Protein AF-A0A358XQ34-F1 (afdb_monomer_lite)

Sequence (144 aa):
MELLRKLPTKPSIAAADQCIPLLDQFDNSCDQLVEQFHLKIGFPQGQQLLKDALAGKPIDAAYEPILQNFLQTLDLSPSWLDWDKIEQGIGLSQRSGLSGLVVLRDYVLMGGYESSAINKPLIFTGALKKGAVKRLTETVTFWV

Radius of gyration: 20.05 Å; chains: 1; bounding box: 44×40×49 Å

Structure (mmCIF, N/CA/C/O backbone):
data_AF-A0A358XQ34-F1
#
_entry.id   AF-A0A358XQ34-F1
#
loop_
_atom_site.group_PDB
_atom_site.id
_atom_site.type_symbol
_atom_site.label_atom_id
_atom_site.label_alt_id
_atom_site.label_comp_id
_atom_site.label_asym_id
_atom_site.label_entity_id
_atom_site.label_seq_id
_atom_site.pdbx_PDB_ins_code
_atom_site.Cartn_x
_atom_site.Cartn_y
_atom_site.Cartn_z
_atom_site.occupancy
_atom_site.B_iso_or_equiv
_atom_site.auth_seq_id
_atom_site.auth_comp_id
_atom_site.auth_asym_id
_atom_site.auth_atom_id
_atom_site.pdbx_PDB_model_num
ATOM 1 N N . MET A 1 1 ? 18.360 7.097 -26.683 1.00 57.19 1 MET A N 1
ATOM 2 C CA . MET A 1 1 ? 17.913 6.335 -27.876 1.00 57.19 1 MET A CA 1
ATOM 3 C C . MET A 1 1 ? 18.775 5.113 -28.184 1.00 57.19 1 MET A C 1
ATOM 5 O O . MET A 1 1 ? 18.220 4.084 -28.539 1.00 57.19 1 MET A O 1
ATOM 9 N N . GLU A 1 2 ? 20.101 5.178 -28.044 1.00 72.25 2 GLU A N 1
ATOM 10 C CA . GLU A 1 2 ? 21.001 4.069 -28.409 1.00 72.25 2 GLU A CA 1
ATOM 11 C C . GLU A 1 2 ? 20.860 2.821 -27.516 1.00 72.25 2 GLU A C 1
ATOM 13 O O . GLU A 1 2 ? 20.876 1.700 -28.013 1.00 72.25 2 GLU A O 1
ATOM 18 N N . LEU A 1 3 ? 20.608 3.006 -26.215 1.00 71.12 3 LEU A N 1
ATOM 19 C CA . LEU A 1 3 ? 20.375 1.904 -25.271 1.00 71.12 3 LEU A CA 1
ATOM 20 C C . LEU A 1 3 ? 19.037 1.183 -25.505 1.00 71.12 3 LEU A C 1
ATOM 22 O O . LEU A 1 3 ? 18.973 -0.037 -25.408 1.00 71.12 3 LEU A O 1
ATOM 26 N N . LEU A 1 4 ? 17.988 1.914 -25.903 1.00 68.69 4 LEU A N 1
ATOM 27 C CA . LEU A 1 4 ? 16.666 1.342 -26.202 1.00 68.69 4 LEU A CA 1
ATOM 28 C C . LEU A 1 4 ? 16.698 0.393 -27.408 1.00 68.69 4 LEU A C 1
ATOM 30 O O . LEU A 1 4 ? 15.892 -0.528 -27.493 1.00 68.69 4 LEU A O 1
ATOM 34 N N . ARG A 1 5 ? 17.644 0.589 -28.337 1.00 77.94 5 ARG A N 1
ATOM 35 C CA . ARG A 1 5 ? 17.825 -0.286 -29.507 1.00 77.94 5 ARG A CA 1
ATOM 36 C C . ARG A 1 5 ? 18.421 -1.649 -29.153 1.00 77.94 5 ARG A C 1
ATOM 38 O O . ARG A 1 5 ? 18.313 -2.558 -29.966 1.00 77.94 5 ARG A O 1
ATOM 45 N N . LYS A 1 6 ? 19.040 -1.783 -27.976 1.00 84.06 6 LYS A N 1
ATOM 46 C CA . LYS A 1 6 ? 19.648 -3.033 -27.496 1.00 84.06 6 LYS A CA 1
ATOM 47 C C . LYS A 1 6 ? 18.649 -3.949 -26.783 1.00 84.06 6 LYS A C 1
ATOM 49 O O . LYS A 1 6 ? 19.012 -5.066 -26.433 1.00 84.06 6 LYS A O 1
ATOM 54 N N . LEU A 1 7 ? 17.416 -3.490 -26.550 1.00 80.75 7 LEU A N 1
ATOM 55 C CA . LEU A 1 7 ? 16.395 -4.297 -25.890 1.00 80.75 7 LEU A CA 1
ATOM 56 C C . LEU A 1 7 ? 15.829 -5.347 -26.863 1.00 80.75 7 LEU A C 1
ATOM 58 O O . LEU A 1 7 ? 15.435 -4.978 -27.973 1.00 80.75 7 LEU A O 1
ATOM 62 N N . PRO A 1 8 ? 15.740 -6.629 -26.459 1.00 86.50 8 PRO A N 1
ATOM 63 C CA . PRO A 1 8 ? 15.153 -7.685 -27.288 1.00 86.50 8 PRO A CA 1
ATOM 64 C C . PRO A 1 8 ? 13.661 -7.444 -27.560 1.00 86.50 8 PRO A C 1
ATOM 66 O O . PRO A 1 8 ? 13.169 -7.773 -28.637 1.00 86.50 8 PRO A O 1
ATOM 69 N N . THR A 1 9 ? 12.968 -6.782 -26.631 1.00 86.31 9 THR A N 1
ATOM 70 C CA . THR A 1 9 ? 11.580 -6.336 -26.785 1.00 86.31 9 THR A CA 1
ATOM 71 C C . THR A 1 9 ? 11.532 -4.820 -26.660 1.00 86.31 9 THR A C 1
ATOM 73 O O . THR A 1 9 ? 12.004 -4.256 -25.671 1.00 86.31 9 THR A O 1
ATOM 76 N N . LYS A 1 10 ? 10.976 -4.140 -27.666 1.00 85.25 10 LYS A N 1
ATOM 77 C CA . LYS A 1 10 ? 10.853 -2.678 -27.651 1.00 85.25 10 LYS A CA 1
ATOM 78 C C . LYS A 1 10 ? 9.600 -2.265 -26.872 1.00 85.25 10 LYS A C 1
ATOM 80 O O . LYS A 1 10 ? 8.550 -2.867 -27.096 1.00 85.25 10 LYS A O 1
ATOM 85 N N . PRO A 1 11 ? 9.675 -1.231 -26.015 1.00 83.06 11 PRO A N 1
ATOM 86 C CA . PRO A 1 11 ? 8.487 -0.644 -25.409 1.00 83.06 11 PRO A CA 1
ATOM 87 C C . PRO A 1 11 ? 7.496 -0.211 -26.494 1.00 83.06 11 PRO A C 1
ATOM 89 O O . PRO A 1 11 ? 7.888 0.418 -27.479 1.00 83.06 11 PRO A O 1
ATOM 92 N N . SER A 1 12 ? 6.224 -0.561 -26.319 1.00 88.19 12 SER A N 1
ATOM 93 C CA . SER A 1 12 ? 5.150 -0.196 -27.241 1.00 88.19 12 SER A CA 1
ATOM 94 C C . SER A 1 12 ? 4.322 0.926 -26.634 1.00 88.19 12 SER A C 1
ATOM 96 O O . SER A 1 12 ? 3.753 0.754 -25.558 1.00 88.19 12 SER A O 1
ATOM 98 N N . ILE A 1 13 ? 4.230 2.055 -27.342 1.00 88.38 13 ILE A N 1
ATOM 99 C CA . ILE A 1 13 ? 3.364 3.172 -26.938 1.00 88.38 13 ILE A CA 1
ATOM 100 C C . ILE A 1 13 ? 1.911 2.694 -26.879 1.00 88.38 13 ILE A C 1
ATOM 102 O O . ILE A 1 13 ? 1.258 2.892 -25.870 1.00 88.38 13 ILE A O 1
ATOM 106 N N . ALA A 1 14 ? 1.459 1.928 -27.876 1.00 91.69 14 ALA A N 1
ATOM 107 C CA . ALA A 1 14 ? 0.105 1.380 -27.890 1.00 91.69 14 ALA A CA 1
ATOM 108 C C . ALA A 1 14 ? -0.188 0.444 -26.701 1.00 91.69 14 ALA A C 1
ATOM 110 O O . ALA A 1 14 ? -1.327 0.365 -26.257 1.00 91.69 14 ALA A O 1
ATOM 111 N N . ALA A 1 15 ? 0.822 -0.265 -26.178 1.00 90.00 15 ALA A N 1
ATOM 112 C CA . ALA A 1 15 ? 0.657 -1.062 -24.961 1.00 90.00 15 ALA A CA 1
ATOM 113 C C . ALA A 1 15 ? 0.594 -0.177 -23.706 1.00 90.00 15 ALA A C 1
ATOM 115 O O . ALA A 1 15 ? -0.170 -0.468 -22.795 1.00 90.00 15 ALA A O 1
ATOM 116 N N . ALA A 1 16 ? 1.362 0.916 -23.664 1.00 89.06 16 ALA A N 1
ATOM 117 C CA . ALA A 1 16 ? 1.283 1.891 -22.578 1.00 89.06 16 ALA A CA 1
ATOM 118 C C . ALA A 1 16 ? -0.061 2.643 -22.577 1.00 89.06 16 ALA A C 1
ATOM 120 O O . ALA A 1 16 ? -0.632 2.858 -21.510 1.00 89.06 16 ALA A O 1
ATOM 121 N N . ASP A 1 17 ? -0.598 2.971 -23.755 1.00 94.50 17 ASP A N 1
ATOM 122 C CA . ASP A 1 17 ? -1.881 3.662 -23.912 1.00 94.50 17 ASP A CA 1
ATOM 123 C C . ASP A 1 17 ? -3.043 2.857 -23.312 1.00 94.50 17 ASP A C 1
ATOM 125 O O . ASP A 1 17 ? -3.957 3.428 -22.720 1.00 94.50 17 ASP A O 1
ATOM 129 N N . GLN A 1 18 ? -2.978 1.523 -23.383 1.00 94.88 18 GLN A N 1
ATOM 130 C CA . GLN A 1 18 ? -3.965 0.632 -22.759 1.00 94.88 18 GLN A CA 1
ATOM 131 C C . GLN A 1 18 ? -3.980 0.734 -21.227 1.00 94.88 18 GLN A C 1
ATOM 133 O O . GLN A 1 18 ? -4.998 0.435 -20.608 1.00 94.88 18 GLN A O 1
ATOM 138 N N . CYS A 1 19 ? -2.879 1.176 -20.617 1.00 92.38 19 CYS A N 1
ATOM 139 C CA . CYS A 1 19 ? -2.759 1.346 -19.172 1.00 92.38 19 CYS A CA 1
ATOM 140 C C . CYS A 1 19 ? -3.138 2.756 -18.696 1.00 92.38 19 CYS A C 1
ATOM 142 O O . CYS A 1 19 ? -3.285 2.946 -17.492 1.00 92.38 19 CYS A O 1
ATOM 144 N N . ILE A 1 20 ? -3.314 3.738 -19.592 1.00 92.38 20 ILE A N 1
ATOM 145 C CA . ILE A 1 20 ? -3.692 5.116 -19.220 1.00 92.38 20 ILE A CA 1
ATOM 146 C C . ILE A 1 20 ? -4.943 5.154 -18.327 1.00 92.38 20 ILE A C 1
ATOM 148 O O . ILE A 1 20 ? -4.895 5.849 -17.314 1.00 92.38 20 ILE A O 1
ATOM 152 N N . PRO A 1 21 ? -6.023 4.391 -18.604 1.00 94.62 21 PRO A N 1
ATOM 153 C CA . PRO A 1 21 ? -7.211 4.408 -17.752 1.00 94.62 21 PRO A CA 1
ATOM 154 C C . PRO A 1 21 ? -6.962 3.960 -16.305 1.00 94.62 21 PRO A C 1
ATOM 156 O O . PRO A 1 21 ? -7.770 4.268 -15.436 1.00 94.62 21 PRO A O 1
ATOM 159 N N . LEU A 1 22 ? -5.862 3.246 -16.020 1.00 92.12 22 LEU A N 1
ATOM 160 C CA . LEU A 1 22 ? -5.503 2.844 -14.654 1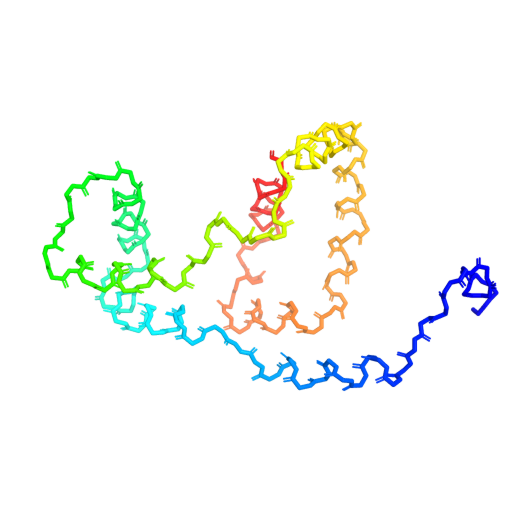.00 92.12 22 LEU A CA 1
ATOM 161 C C . LEU A 1 22 ? -5.091 4.040 -13.782 1.00 92.12 22 LEU A C 1
ATOM 163 O O . LEU A 1 22 ? -5.125 3.925 -12.562 1.00 92.12 22 LEU A O 1
ATOM 167 N N . LEU A 1 23 ? -4.723 5.182 -14.378 1.00 88.00 23 LEU A N 1
ATOM 168 C CA . LEU A 1 23 ? -4.375 6.402 -13.637 1.00 88.00 23 LEU A CA 1
ATOM 169 C C . LEU A 1 23 ? -5.550 6.968 -12.835 1.00 88.00 23 LEU A C 1
ATOM 171 O O . LEU A 1 23 ? -5.328 7.614 -11.814 1.00 88.00 23 LEU A O 1
ATOM 175 N N . ASP A 1 24 ? -6.773 6.715 -13.299 1.00 90.12 24 ASP A N 1
ATOM 176 C CA . ASP A 1 24 ? -8.006 7.183 -12.668 1.00 90.12 24 ASP A CA 1
ATOM 177 C C . ASP A 1 24 ? -8.668 6.093 -11.804 1.00 90.12 24 ASP A C 1
ATOM 179 O O . ASP A 1 24 ? -9.763 6.292 -11.278 1.00 90.12 24 ASP A O 1
ATOM 183 N N . GLN A 1 25 ? -8.018 4.933 -11.651 1.00 93.00 25 GLN A N 1
ATOM 184 C CA . GLN A 1 25 ? -8.482 3.857 -10.779 1.00 93.00 25 GLN A CA 1
ATOM 185 C C . GLN A 1 25 ? -7.879 3.980 -9.379 1.00 93.00 25 GLN A C 1
ATOM 187 O O . GLN A 1 25 ? -6.746 4.419 -9.189 1.00 93.00 25 GLN A O 1
ATOM 192 N N . PHE A 1 26 ? -8.656 3.556 -8.389 1.00 91.62 26 PHE A N 1
ATOM 193 C CA . PHE A 1 26 ? -8.301 3.569 -6.976 1.00 91.62 26 PHE A CA 1
ATOM 194 C C . PHE A 1 26 ? -8.947 2.375 -6.262 1.00 91.62 26 PHE A C 1
ATOM 196 O O . PHE A 1 26 ? -9.757 1.643 -6.841 1.00 91.62 26 PHE A O 1
ATOM 203 N N . ASP A 1 27 ? -8.563 2.155 -5.007 1.00 94.81 27 ASP A N 1
ATOM 204 C CA . ASP A 1 27 ? -9.020 1.017 -4.214 1.00 94.81 27 ASP A CA 1
ATOM 205 C C . ASP A 1 27 ? -10.321 1.348 -3.469 1.00 94.81 27 ASP A C 1
ATOM 207 O O . ASP A 1 27 ? -10.316 1.800 -2.325 1.00 94.81 27 ASP A O 1
ATOM 211 N N . ASN A 1 28 ? -11.451 1.089 -4.135 1.00 95.00 28 ASN A N 1
ATOM 212 C CA . ASN A 1 28 ? -12.786 1.308 -3.572 1.00 95.00 28 ASN A CA 1
ATOM 213 C C . ASN A 1 28 ? -13.016 0.544 -2.258 1.00 95.00 28 ASN A C 1
ATOM 215 O O . ASN A 1 28 ? -13.692 1.052 -1.364 1.00 95.00 28 ASN A O 1
ATOM 219 N N . SER A 1 29 ? -12.480 -0.673 -2.134 1.00 94.69 29 SER A N 1
ATOM 220 C CA . SER A 1 29 ? -12.651 -1.499 -0.935 1.00 94.69 29 SER A CA 1
ATOM 221 C C . SER A 1 29 ? -11.907 -0.890 0.253 1.00 94.69 29 SER A C 1
ATOM 223 O O . SER A 1 29 ? -12.434 -0.841 1.366 1.00 94.69 29 SER A O 1
ATOM 225 N N . CYS A 1 30 ? -10.695 -0.383 0.017 1.00 95.00 30 CYS A N 1
ATOM 226 C CA . CYS A 1 30 ? -9.910 0.317 1.028 1.00 95.00 30 CYS A CA 1
ATOM 227 C C . CYS A 1 30 ? -10.532 1.670 1.405 1.00 95.00 30 CYS A C 1
ATOM 229 O O . CYS A 1 30 ? -10.614 1.991 2.591 1.00 95.00 30 CYS A O 1
ATOM 231 N N . ASP A 1 31 ? -11.045 2.431 0.434 1.00 95.75 31 ASP A N 1
ATOM 232 C CA . ASP A 1 31 ? -11.725 3.704 0.700 1.00 95.75 31 ASP A CA 1
ATOM 233 C C . ASP A 1 31 ? -12.970 3.502 1.579 1.00 95.75 31 ASP A C 1
ATOM 235 O O . ASP A 1 31 ? -13.144 4.189 2.590 1.00 95.75 31 ASP A O 1
ATOM 239 N N . GLN A 1 32 ? -13.787 2.487 1.277 1.00 95.69 32 GLN A N 1
ATOM 240 C CA . GLN A 1 32 ? -14.944 2.116 2.100 1.00 95.69 32 GLN A CA 1
ATOM 241 C C . GLN A 1 32 ? -14.540 1.705 3.519 1.00 95.69 32 GLN A C 1
ATOM 243 O O . GLN A 1 32 ? -15.191 2.114 4.487 1.00 95.69 32 GLN A O 1
ATOM 248 N N . LEU A 1 33 ? -13.458 0.929 3.664 1.00 96.00 33 LEU A N 1
ATOM 249 C CA . LEU A 1 33 ? -12.913 0.589 4.975 1.00 96.00 33 LEU A CA 1
ATOM 250 C C . LEU A 1 33 ? -12.541 1.863 5.744 1.00 96.00 33 LEU A C 1
ATOM 252 O O . LEU A 1 33 ? -12.943 2.020 6.894 1.00 96.00 33 LEU A O 1
ATOM 256 N N . VAL A 1 34 ? -11.816 2.797 5.127 1.00 95.81 34 VAL A N 1
ATOM 257 C CA . VAL A 1 34 ? -11.411 4.051 5.778 1.00 95.81 34 VAL A CA 1
ATOM 258 C C . VAL A 1 34 ? -12.628 4.859 6.240 1.00 95.81 34 VAL A C 1
ATOM 260 O O . VAL A 1 34 ? -12.645 5.327 7.381 1.00 95.81 34 VAL A O 1
ATOM 263 N N . GLU A 1 35 ? -13.663 4.989 5.409 1.00 96.38 35 GLU A N 1
ATOM 264 C CA . GLU A 1 35 ? -14.884 5.739 5.731 1.00 96.38 35 GLU A CA 1
ATOM 265 C C . GLU A 1 35 ? -15.686 5.142 6.892 1.00 96.38 35 GLU A C 1
ATOM 267 O O . GLU A 1 35 ? -16.169 5.867 7.773 1.00 96.38 35 GLU A O 1
ATOM 272 N N . GLN A 1 36 ? -15.838 3.818 6.895 1.00 95.31 36 GLN A N 1
ATOM 273 C CA . GLN A 1 36 ? -16.658 3.102 7.872 1.00 95.31 36 GLN A CA 1
ATOM 274 C C . GLN A 1 36 ? -15.901 2.803 9.167 1.00 95.31 36 GLN A C 1
ATOM 276 O O . GLN A 1 36 ? -16.524 2.638 10.216 1.00 95.31 36 GLN A O 1
ATOM 281 N N . PHE A 1 37 ? -14.569 2.767 9.109 1.00 95.88 37 PHE A N 1
ATOM 282 C CA . PHE A 1 37 ? -13.716 2.346 10.210 1.00 95.88 37 PHE A CA 1
ATOM 283 C C . PHE A 1 37 ? -12.781 3.469 10.666 1.00 95.88 37 PHE A C 1
ATOM 285 O O . PHE A 1 37 ? -13.063 4.129 11.669 1.00 95.88 37 PHE A O 1
ATOM 292 N N . HIS A 1 38 ? -11.689 3.755 9.945 1.00 96.25 38 HIS A N 1
ATOM 293 C CA . HIS A 1 38 ? -10.651 4.681 10.428 1.00 96.25 38 HIS A CA 1
ATOM 294 C C . HIS A 1 38 ? -11.153 6.112 10.662 1.00 96.25 38 HIS A C 1
ATOM 296 O O . HIS A 1 38 ? -10.690 6.752 11.605 1.00 96.25 38 HIS A O 1
ATOM 302 N N . LEU A 1 39 ? -12.101 6.619 9.867 1.00 95.88 39 LEU A N 1
ATOM 303 C CA . LEU A 1 39 ? -12.698 7.945 10.083 1.00 95.88 39 LEU A CA 1
ATOM 304 C C . LEU A 1 39 ? -13.664 7.990 11.276 1.00 95.88 39 LEU A C 1
ATOM 306 O O . LEU A 1 39 ? -13.936 9.074 11.787 1.00 95.88 39 LEU A O 1
ATOM 310 N N . LYS A 1 40 ? -14.176 6.842 11.739 1.00 95.19 40 LYS A N 1
ATOM 311 C CA . LYS A 1 40 ? -15.092 6.763 12.889 1.00 95.19 40 LYS A CA 1
ATOM 312 C C . LYS A 1 40 ? -14.354 6.662 14.216 1.00 95.19 40 LYS A C 1
ATOM 314 O O . LYS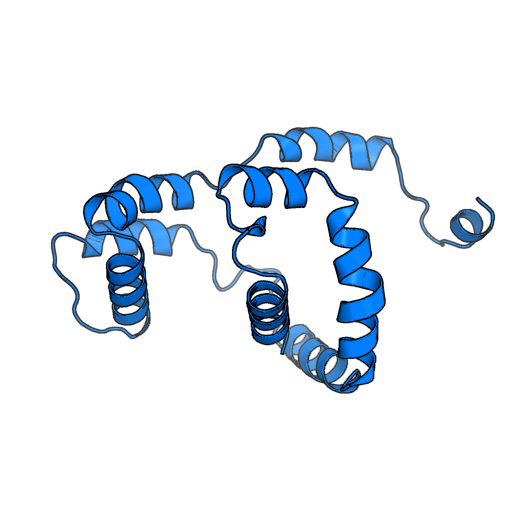 A 1 40 ? -14.731 7.337 15.167 1.00 95.19 40 LYS A O 1
ATOM 319 N N . ILE A 1 41 ? -13.303 5.846 14.266 1.00 95.19 41 ILE A N 1
ATOM 320 C CA . ILE A 1 41 ? -12.581 5.537 15.514 1.00 95.19 41 ILE A CA 1
ATOM 321 C C . ILE A 1 41 ? -11.167 6.121 15.574 1.00 95.19 41 ILE A C 1
ATOM 323 O O . ILE A 1 41 ? -10.477 6.004 16.582 1.00 95.19 41 ILE A O 1
ATOM 327 N N . GLY A 1 42 ? -10.718 6.765 14.499 1.00 96.44 42 GLY A N 1
ATOM 328 C CA . GLY A 1 42 ? -9.371 7.301 14.381 1.00 96.44 42 GLY A CA 1
ATOM 329 C C . GLY A 1 42 ? -8.352 6.266 13.899 1.00 96.44 42 GLY A C 1
ATOM 330 O O . GLY A 1 42 ? -8.421 5.069 14.191 1.00 96.44 42 GLY A O 1
ATOM 331 N N . PHE A 1 43 ? -7.350 6.754 13.162 1.00 93.44 43 PHE A N 1
ATOM 332 C CA . PHE A 1 43 ? -6.363 5.900 12.501 1.00 93.44 43 PHE A CA 1
ATOM 333 C C . PHE A 1 43 ? -5.579 4.979 13.458 1.00 93.44 43 PHE A C 1
ATOM 335 O O . PHE A 1 43 ? -5.500 3.787 13.165 1.00 93.44 43 PHE A O 1
ATOM 342 N N . PRO A 1 44 ? -5.029 5.449 14.600 1.00 95.12 44 PRO A N 1
ATOM 343 C CA . PRO A 1 44 ? -4.237 4.586 15.480 1.00 95.12 44 PRO A CA 1
ATOM 344 C C . PRO A 1 44 ? -5.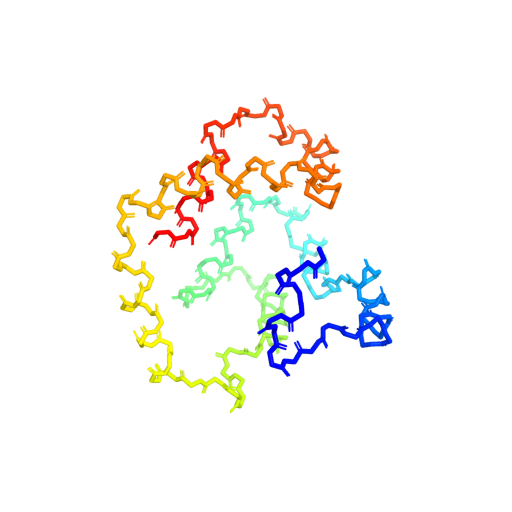044 3.422 16.067 1.00 95.12 44 PRO A C 1
ATOM 346 O O . PRO A 1 44 ? -4.570 2.289 16.070 1.00 95.12 44 PRO A O 1
ATOM 349 N N . GLN A 1 45 ? -6.272 3.694 16.519 1.00 94.75 45 GLN A N 1
ATOM 350 C CA . GLN A 1 45 ? -7.154 2.672 17.079 1.00 94.75 45 GLN A CA 1
ATOM 351 C C . GLN A 1 45 ? -7.599 1.680 16.003 1.00 94.75 45 GLN A C 1
ATOM 353 O O . GLN A 1 45 ? -7.525 0.474 16.227 1.00 94.75 45 GLN A O 1
ATOM 358 N N . GLY A 1 46 ? -7.981 2.168 14.817 1.00 95.38 46 GLY A N 1
ATOM 359 C CA . GLY A 1 46 ? -8.331 1.298 13.696 1.00 95.38 46 GLY A CA 1
ATOM 360 C C . GLY A 1 46 ? -7.178 0.392 13.271 1.00 95.38 46 GLY A C 1
ATOM 361 O O . GLY A 1 46 ? -7.369 -0.805 13.091 1.00 95.38 46 GLY A O 1
ATOM 362 N N . GLN A 1 47 ? -5.951 0.913 13.197 1.00 95.06 47 GLN A N 1
ATOM 363 C CA . GLN A 1 47 ? -4.774 0.088 12.905 1.00 95.06 47 GLN A CA 1
ATOM 364 C C . GLN A 1 47 ? -4.511 -0.974 13.978 1.00 95.06 47 GLN A C 1
ATOM 366 O O . GLN A 1 47 ? -4.114 -2.088 13.642 1.00 95.06 47 GLN A O 1
ATOM 371 N N . GLN A 1 48 ? -4.731 -0.659 15.255 1.00 94.44 48 GLN A N 1
ATOM 372 C CA . GLN A 1 48 ? -4.575 -1.637 16.330 1.00 94.44 48 GLN A CA 1
ATOM 373 C C . GLN A 1 48 ? -5.622 -2.754 16.229 1.00 94.44 48 GLN A C 1
ATOM 375 O O . GLN A 1 48 ? -5.256 -3.925 16.236 1.00 94.44 48 GLN A O 1
ATOM 380 N N . LEU A 1 49 ? -6.896 -2.400 16.047 1.00 94.44 49 LEU A N 1
ATOM 381 C CA . LEU A 1 49 ? -7.976 -3.374 15.882 1.00 94.44 49 LEU A CA 1
ATOM 382 C C . LEU A 1 49 ? -7.798 -4.242 14.629 1.00 94.44 49 LEU A C 1
ATOM 384 O O . LEU A 1 49 ? -8.023 -5.445 14.696 1.00 94.44 49 LEU A O 1
ATOM 388 N N . LEU A 1 50 ? -7.337 -3.671 13.511 1.00 94.12 50 LEU A N 1
ATOM 389 C CA . LEU A 1 50 ? -7.011 -4.442 12.308 1.00 94.12 50 LEU A CA 1
ATOM 390 C C . LEU A 1 50 ? -5.907 -5.472 12.580 1.00 94.12 50 LEU A C 1
ATOM 392 O O . LEU A 1 50 ? -6.035 -6.629 12.192 1.00 94.12 50 LEU A O 1
ATOM 396 N N . LYS A 1 51 ? -4.837 -5.078 13.281 1.00 93.75 51 LYS A N 1
ATOM 397 C CA . LYS A 1 51 ? -3.765 -6.006 13.678 1.00 93.75 51 LYS A CA 1
ATOM 398 C C . LYS A 1 51 ? -4.270 -7.102 14.608 1.00 93.75 51 LYS A C 1
ATOM 400 O O . LYS A 1 51 ? -3.867 -8.250 14.458 1.00 93.75 51 LYS A O 1
ATOM 405 N N . ASP A 1 52 ? -5.126 -6.754 15.561 1.00 94.06 52 ASP A N 1
ATOM 406 C CA . ASP A 1 52 ? -5.705 -7.718 16.492 1.00 94.06 52 ASP A CA 1
ATOM 407 C C . ASP A 1 52 ? -6.609 -8.721 15.758 1.00 94.06 52 ASP A C 1
ATOM 409 O O . ASP A 1 52 ? -6.465 -9.922 15.982 1.00 94.06 52 ASP A O 1
ATOM 413 N N . ALA A 1 53 ? -7.425 -8.261 14.804 1.00 91.94 53 ALA A N 1
ATOM 414 C CA . ALA A 1 53 ? -8.228 -9.125 13.940 1.00 91.94 53 ALA A CA 1
ATOM 415 C C . ALA A 1 53 ? -7.360 -10.071 13.089 1.00 91.94 53 ALA A C 1
ATOM 417 O O . ALA A 1 53 ? -7.612 -11.273 13.053 1.00 91.94 53 ALA A O 1
ATOM 418 N N . LEU A 1 54 ? -6.290 -9.559 12.467 1.00 91.81 54 LEU A N 1
ATOM 419 C CA . LEU A 1 54 ? -5.333 -10.373 11.701 1.00 91.81 54 LEU A CA 1
ATOM 420 C C . LEU A 1 54 ? -4.590 -11.400 12.570 1.00 91.81 54 LEU A C 1
ATOM 422 O O . LEU A 1 54 ? -4.215 -12.465 12.086 1.00 91.81 54 LEU A O 1
ATOM 426 N N . ALA A 1 55 ? -4.386 -11.100 13.853 1.00 93.31 55 ALA A N 1
ATOM 427 C CA . ALA A 1 55 ? -3.802 -12.018 14.827 1.00 93.31 55 ALA A CA 1
ATOM 428 C C . ALA A 1 55 ? -4.826 -13.000 15.436 1.00 93.31 55 ALA A C 1
ATOM 430 O O . ALA A 1 55 ? -4.469 -13.760 16.337 1.00 93.31 55 ALA A O 1
ATOM 431 N N . GLY A 1 56 ? -6.088 -12.974 14.991 1.00 90.12 56 GLY A N 1
ATOM 432 C CA . GLY A 1 56 ? -7.159 -13.836 15.496 1.00 90.12 56 GLY A CA 1
ATOM 433 C C . GLY A 1 56 ? -7.645 -13.482 16.904 1.00 90.12 56 GLY A C 1
ATOM 434 O O . GLY A 1 56 ? -8.233 -14.324 17.582 1.00 90.12 56 GLY A O 1
ATOM 435 N N . LYS A 1 57 ? -7.384 -12.262 17.384 1.00 93.56 57 LYS A N 1
ATOM 436 C CA . LYS A 1 57 ? -7.893 -11.794 18.676 1.00 93.56 57 LYS A CA 1
ATOM 437 C C . LYS A 1 57 ? -9.338 -11.308 18.535 1.00 93.56 57 LYS A C 1
ATOM 439 O O . LYS A 1 57 ? -9.688 -10.750 17.495 1.00 93.56 57 LYS A O 1
ATOM 444 N N . PRO A 1 58 ? -10.164 -11.450 19.587 1.00 89.75 58 PRO A N 1
ATOM 445 C CA . PRO A 1 58 ? -11.506 -10.891 19.583 1.00 89.75 58 PRO A CA 1
ATOM 446 C C . PRO A 1 58 ? -11.438 -9.365 19.477 1.00 89.75 58 PRO A C 1
ATOM 448 O O . PRO A 1 58 ? -10.693 -8.710 20.210 1.00 89.75 58 PRO A O 1
ATOM 451 N N . ILE A 1 59 ? -12.241 -8.815 18.574 1.00 92.19 59 ILE A N 1
ATOM 452 C CA . ILE A 1 59 ? -12.463 -7.378 18.418 1.00 92.19 59 ILE A CA 1
ATOM 453 C C . ILE A 1 59 ? -13.927 -7.055 18.722 1.00 92.19 59 ILE A C 1
ATOM 455 O O . ILE A 1 59 ? -14.750 -7.950 18.897 1.00 92.19 59 ILE A O 1
ATOM 459 N N . ASP A 1 60 ? -14.253 -5.770 18.826 1.00 91.00 60 ASP A N 1
ATOM 460 C CA . ASP A 1 60 ? -15.634 -5.333 19.027 1.00 91.00 60 ASP A CA 1
ATOM 461 C C . ASP A 1 60 ? -16.528 -5.828 17.874 1.00 91.00 60 ASP A C 1
ATOM 463 O O . ASP A 1 60 ? -16.231 -5.605 16.694 1.00 91.00 60 ASP A O 1
ATOM 467 N N . ALA A 1 61 ? -17.636 -6.480 18.238 1.00 91.31 61 ALA A N 1
ATOM 468 C CA . ALA A 1 61 ? -18.614 -7.053 17.319 1.00 91.31 61 ALA A CA 1
ATOM 469 C C . ALA A 1 61 ? -19.190 -6.020 16.335 1.00 91.31 61 ALA A C 1
ATOM 471 O O . ALA A 1 61 ? -19.621 -6.386 15.244 1.00 91.31 61 ALA A O 1
ATOM 472 N N . ALA A 1 62 ? -19.174 -4.729 16.686 1.00 92.44 62 ALA A N 1
ATOM 473 C CA . ALA A 1 62 ? -19.590 -3.660 15.785 1.00 92.44 62 ALA A CA 1
ATOM 474 C C . ALA A 1 62 ? -18.660 -3.497 14.564 1.00 92.44 62 ALA A C 1
ATOM 476 O O . ALA A 1 62 ? -19.121 -3.072 13.505 1.00 92.44 62 ALA A O 1
ATOM 477 N N . TYR A 1 63 ? -17.370 -3.833 14.687 1.00 93.25 63 TYR A N 1
ATOM 478 C CA . TYR A 1 63 ? -16.371 -3.647 13.623 1.00 93.25 63 TYR A CA 1
ATOM 479 C C . TYR A 1 63 ? -15.974 -4.940 12.913 1.00 93.25 63 TYR A C 1
ATOM 481 O O . TYR A 1 63 ? -15.417 -4.888 11.817 1.00 93.25 63 TYR A O 1
ATOM 489 N N . GLU A 1 64 ? -16.266 -6.095 13.505 1.00 92.69 64 GLU A N 1
ATOM 490 C CA . GLU A 1 64 ? -15.918 -7.393 12.932 1.00 92.69 64 GLU A CA 1
ATOM 491 C C . GLU A 1 64 ? -16.468 -7.608 11.508 1.00 92.69 64 GLU A C 1
ATOM 493 O O . GLU A 1 64 ? -15.666 -7.934 10.629 1.00 92.69 64 GLU A O 1
ATOM 498 N N . PRO A 1 65 ? -17.751 -7.324 11.199 1.00 94.25 65 PRO A N 1
ATOM 499 C CA . PRO A 1 65 ? -18.261 -7.464 9.834 1.00 94.25 65 PRO A CA 1
ATOM 500 C C . PRO A 1 65 ? -17.559 -6.541 8.832 1.00 94.25 65 PRO A C 1
ATOM 502 O O . PRO A 1 65 ? -17.337 -6.925 7.689 1.00 94.25 65 PRO A O 1
ATOM 505 N N . ILE A 1 66 ? -17.179 -5.330 9.256 1.00 95.31 66 ILE A N 1
ATOM 506 C CA . ILE A 1 66 ? -16.504 -4.345 8.397 1.00 95.31 66 ILE A CA 1
ATOM 507 C C . ILE A 1 66 ? -15.125 -4.873 7.991 1.00 95.31 66 ILE A C 1
ATOM 509 O O . ILE A 1 66 ? -14.779 -4.869 6.809 1.00 95.31 66 ILE A O 1
ATOM 513 N N . LEU A 1 67 ? -14.352 -5.374 8.960 1.00 94.25 67 LEU A N 1
ATOM 514 C CA . LEU A 1 67 ? -13.031 -5.935 8.687 1.00 94.25 67 LEU A CA 1
ATOM 515 C C . LEU A 1 67 ? -13.113 -7.236 7.889 1.00 94.25 67 LEU A C 1
ATOM 517 O O . LEU A 1 67 ? -12.333 -7.414 6.959 1.00 94.25 67 LEU A O 1
ATOM 521 N N . GLN A 1 68 ? -14.058 -8.123 8.206 1.00 91.88 68 GLN A N 1
ATOM 522 C CA . GLN A 1 68 ? -14.245 -9.368 7.459 1.00 91.88 68 GLN A CA 1
ATOM 523 C C . GLN A 1 68 ? -14.614 -9.101 5.997 1.00 91.88 68 GLN A C 1
ATOM 525 O O . GLN A 1 68 ? -14.012 -9.702 5.110 1.00 91.88 68 GLN A O 1
ATOM 530 N N . ASN A 1 69 ? -15.533 -8.165 5.738 1.00 93.50 69 ASN A N 1
ATOM 531 C CA . ASN A 1 69 ? -15.904 -7.777 4.377 1.00 93.50 69 ASN A CA 1
ATOM 532 C C . ASN A 1 69 ? -14.693 -7.266 3.593 1.00 93.50 69 ASN A C 1
ATOM 534 O O . ASN A 1 69 ? -14.490 -7.682 2.458 1.00 93.50 69 ASN A O 1
ATOM 538 N N . PHE A 1 70 ? -13.858 -6.415 4.200 1.00 94.62 70 PHE A N 1
ATOM 539 C CA . PHE A 1 70 ? -12.631 -5.943 3.559 1.00 94.62 70 PHE A CA 1
ATOM 540 C C . PHE A 1 70 ? -11.642 -7.087 3.294 1.00 94.62 70 PHE A C 1
ATOM 542 O O . PHE A 1 70 ? -11.148 -7.223 2.178 1.00 94.62 70 PHE A O 1
ATOM 549 N N . LEU A 1 71 ? -11.377 -7.944 4.283 1.00 91.75 71 LEU A N 1
ATOM 550 C CA . LEU A 1 71 ? -10.428 -9.053 4.142 1.00 91.75 71 LEU A CA 1
ATOM 551 C C . LEU A 1 71 ? -10.854 -10.062 3.067 1.00 91.75 71 LEU A C 1
ATOM 553 O O . LEU A 1 71 ? -9.995 -10.610 2.385 1.00 91.75 71 LEU A O 1
ATOM 557 N N . GLN A 1 72 ? -12.158 -10.265 2.864 1.00 92.00 72 GLN A N 1
ATOM 558 C CA . GLN A 1 72 ? -12.687 -11.107 1.785 1.00 92.00 72 GLN A CA 1
ATOM 559 C C . GLN A 1 72 ? -12.428 -10.541 0.381 1.00 92.00 72 GLN A C 1
ATOM 561 O O . GLN A 1 72 ? -12.493 -11.292 -0.590 1.00 92.00 72 GLN A O 1
ATOM 566 N N . THR A 1 73 ? -12.121 -9.246 0.251 1.00 94.00 73 THR A N 1
ATOM 567 C CA . THR A 1 73 ? -11.728 -8.651 -1.040 1.00 94.00 73 THR A CA 1
ATOM 568 C C . THR A 1 73 ? -10.287 -8.976 -1.434 1.00 94.00 73 THR A C 1
ATOM 570 O O . THR A 1 73 ? -9.911 -8.779 -2.589 1.00 94.00 73 THR A O 1
ATOM 573 N N . LEU A 1 74 ? -9.477 -9.474 -0.493 1.00 92.12 74 LEU A N 1
ATOM 574 C CA . LEU A 1 74 ? -8.063 -9.747 -0.705 1.00 92.12 74 LEU A CA 1
ATOM 575 C C . LEU A 1 74 ? -7.860 -11.181 -1.205 1.00 92.12 74 LEU A C 1
ATOM 577 O O . LEU A 1 74 ? -8.202 -12.146 -0.523 1.00 92.12 74 LEU A O 1
ATOM 581 N N . ASP A 1 75 ? -7.222 -11.323 -2.366 1.00 92.94 75 ASP A N 1
ATOM 582 C CA . ASP A 1 75 ? -6.694 -12.608 -2.823 1.00 92.94 75 ASP A CA 1
ATOM 583 C C . ASP A 1 75 ? -5.278 -12.806 -2.261 1.00 92.94 75 ASP A C 1
ATOM 585 O O . ASP A 1 75 ? -4.295 -12.287 -2.793 1.00 92.94 75 ASP A O 1
ATOM 589 N N . LEU A 1 76 ? -5.181 -13.520 -1.136 1.00 89.50 76 LEU A N 1
ATOM 590 C CA . LEU A 1 76 ? -3.907 -13.791 -0.456 1.00 89.50 76 LEU A CA 1
ATOM 591 C C . LEU A 1 76 ? -3.110 -14.939 -1.094 1.00 89.50 76 LEU A C 1
ATOM 593 O O . LEU A 1 76 ? -1.952 -15.157 -0.737 1.00 89.50 76 LEU A O 1
ATOM 597 N N . SER A 1 77 ? -3.712 -15.684 -2.020 1.00 92.44 77 SER A N 1
ATOM 598 C CA . SER A 1 77 ? -3.088 -16.831 -2.678 1.00 92.44 77 SER A CA 1
ATOM 599 C C . SER A 1 77 ? -3.490 -16.885 -4.153 1.00 92.44 77 SER A C 1
ATOM 601 O O . SER A 1 77 ? -4.126 -17.858 -4.578 1.00 92.44 77 SER A O 1
ATOM 603 N N . PRO A 1 78 ? -3.139 -15.854 -4.942 1.00 95.50 78 PRO A N 1
ATOM 604 C CA . PRO A 1 78 ? -3.532 -15.812 -6.335 1.00 95.50 78 PRO A CA 1
ATOM 605 C C . PRO A 1 78 ? -2.924 -16.985 -7.096 1.00 95.50 78 PRO A C 1
ATOM 607 O O . PRO A 1 78 ? -1.810 -17.418 -6.817 1.00 95.50 78 PRO A O 1
ATOM 610 N N . SER A 1 79 ? -3.636 -17.489 -8.105 1.00 96.56 79 SER A N 1
ATOM 611 C CA . SER A 1 79 ? -3.227 -18.689 -8.863 1.00 96.56 79 SER A CA 1
ATOM 612 C C . SER A 1 79 ? -1.854 -18.590 -9.545 1.00 96.56 79 SER A C 1
ATOM 614 O O . SER A 1 79 ? -1.245 -19.610 -9.857 1.00 96.56 79 SER A O 1
ATOM 616 N N . TRP A 1 80 ? -1.365 -17.371 -9.784 1.00 96.44 80 TRP A N 1
ATOM 617 C CA . TRP A 1 80 ? -0.043 -17.107 -10.350 1.00 96.44 80 TRP A CA 1
ATOM 618 C C . TRP A 1 80 ? 1.074 -17.032 -9.295 1.00 96.44 80 TRP A C 1
ATOM 620 O O . TRP A 1 80 ? 2.242 -16.910 -9.671 1.00 96.44 80 TRP A O 1
ATOM 630 N N . LEU A 1 81 ? 0.741 -17.070 -7.999 1.00 96.88 81 LEU A N 1
ATOM 631 C CA . LEU A 1 81 ? 1.706 -17.005 -6.906 1.00 96.88 81 LEU A CA 1
ATOM 632 C C . LEU A 1 81 ? 2.574 -18.265 -6.888 1.00 96.88 81 LEU A C 1
ATOM 634 O O . LEU A 1 81 ? 2.078 -19.387 -6.813 1.00 96.88 81 LEU A O 1
ATOM 638 N N . ASP A 1 82 ? 3.886 -18.057 -6.917 1.00 97.44 82 ASP A N 1
ATOM 639 C CA . ASP A 1 82 ? 4.893 -19.113 -6.951 1.00 97.44 82 ASP A CA 1
ATOM 640 C C . ASP A 1 82 ? 5.851 -18.920 -5.772 1.00 97.44 82 ASP A C 1
ATOM 642 O O . ASP A 1 82 ? 6.704 -18.027 -5.782 1.00 97.44 82 ASP A O 1
ATOM 646 N N . TRP A 1 83 ? 5.680 -19.744 -4.738 1.00 96.38 83 TRP A N 1
ATOM 647 C CA . TRP A 1 83 ? 6.459 -19.653 -3.503 1.00 96.38 83 TRP A CA 1
ATOM 648 C C . TRP A 1 83 ? 7.949 -19.933 -3.714 1.00 96.38 83 TRP A C 1
ATOM 650 O O . TRP A 1 83 ? 8.776 -19.294 -3.065 1.00 96.38 83 TRP A O 1
ATOM 660 N N . ASP A 1 84 ? 8.311 -20.788 -4.674 1.00 97.75 84 ASP A N 1
ATOM 661 C CA . ASP A 1 84 ? 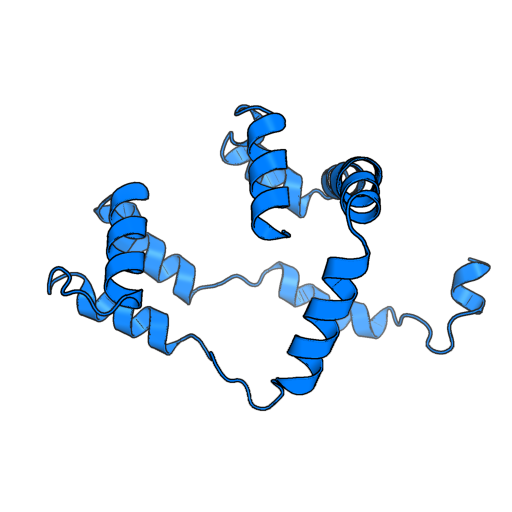9.714 -21.071 -4.987 1.00 97.75 84 ASP A CA 1
ATOM 662 C C . ASP A 1 84 ? 10.394 -19.844 -5.609 1.00 97.75 84 ASP A C 1
ATOM 664 O O . ASP A 1 84 ? 11.569 -19.566 -5.344 1.00 97.75 84 ASP A O 1
ATOM 668 N N . LYS A 1 85 ? 9.663 -19.068 -6.423 1.00 97.19 85 LYS A N 1
ATOM 669 C CA . LYS A 1 85 ? 10.154 -17.778 -6.933 1.00 97.19 85 LYS A CA 1
ATOM 670 C C . LYS A 1 85 ? 10.235 -16.712 -5.846 1.00 97.19 85 LYS A C 1
ATOM 672 O O . LYS A 1 85 ? 11.177 -15.919 -5.875 1.00 97.19 85 LYS A O 1
ATOM 677 N N . ILE A 1 86 ? 9.284 -16.675 -4.909 1.00 96.31 86 ILE A N 1
ATOM 678 C CA . ILE A 1 86 ? 9.331 -15.750 -3.766 1.00 96.31 86 ILE A CA 1
ATOM 679 C C . ILE A 1 86 ? 10.593 -16.004 -2.939 1.00 96.31 86 ILE A C 1
ATOM 681 O O . ILE A 1 86 ? 11.348 -15.064 -2.697 1.00 96.31 86 ILE A O 1
ATOM 685 N N . GLU A 1 87 ? 10.878 -17.261 -2.596 1.00 96.62 87 GLU A N 1
ATOM 686 C CA . GLU A 1 87 ? 12.060 -17.629 -1.808 1.00 96.62 87 GLU A CA 1
ATOM 687 C C . GLU A 1 87 ? 13.367 -17.225 -2.513 1.00 96.62 87 GLU A C 1
ATOM 689 O O . GLU A 1 87 ? 14.253 -16.596 -1.927 1.00 96.62 87 GLU A O 1
ATOM 694 N N . GLN A 1 88 ? 13.465 -17.480 -3.821 1.00 97.00 88 GLN A N 1
ATOM 695 C CA . GLN A 1 88 ? 14.606 -17.027 -4.625 1.00 97.00 88 GLN A CA 1
ATOM 696 C C . GLN A 1 88 ? 14.726 -15.495 -4.667 1.00 97.00 88 GLN A C 1
ATOM 698 O O . GLN A 1 88 ? 15.835 -14.955 -4.597 1.00 97.00 88 GLN A O 1
ATOM 703 N N . GLY A 1 89 ? 13.599 -14.786 -4.773 1.00 94.31 89 GLY A N 1
ATOM 704 C CA . GLY A 1 89 ? 13.539 -13.326 -4.760 1.00 94.31 89 GLY A CA 1
ATOM 705 C C . GLY A 1 89 ? 14.000 -12.725 -3.432 1.00 94.31 89 GLY A C 1
ATOM 706 O O . GLY A 1 89 ? 14.755 -11.750 -3.440 1.00 94.31 89 GLY A O 1
ATOM 707 N N . ILE A 1 90 ? 13.623 -13.339 -2.306 1.00 92.31 90 ILE A N 1
ATOM 708 C CA . ILE A 1 90 ? 14.089 -12.964 -0.962 1.00 92.31 90 ILE A CA 1
ATOM 709 C C . ILE A 1 90 ? 15.613 -13.076 -0.896 1.00 92.31 90 ILE A C 1
ATOM 711 O O . ILE A 1 90 ? 16.292 -12.091 -0.586 1.00 92.31 90 ILE A O 1
ATOM 715 N N . GLY A 1 91 ? 16.162 -14.236 -1.274 1.00 92.56 91 GLY A N 1
ATOM 716 C CA . GLY A 1 91 ? 17.607 -14.456 -1.288 1.00 92.56 91 GLY A CA 1
ATOM 717 C C . GLY A 1 91 ? 18.346 -13.464 -2.191 1.00 92.56 91 GLY A C 1
ATOM 718 O O . GLY A 1 91 ? 19.405 -12.953 -1.825 1.00 92.56 91 GLY A O 1
ATOM 719 N N . LEU A 1 92 ? 17.785 -13.127 -3.357 1.00 92.25 92 LEU A N 1
ATOM 720 C CA . LEU A 1 92 ? 18.357 -12.115 -4.247 1.00 92.25 92 LEU A CA 1
ATOM 721 C C . LEU A 1 92 ? 18.336 -10.711 -3.626 1.00 92.25 92 LEU A C 1
ATOM 723 O O . LEU A 1 92 ? 19.353 -10.018 -3.679 1.00 92.25 92 LEU A O 1
ATOM 727 N N . SER A 1 93 ? 17.211 -10.298 -3.038 1.00 87.94 93 SER A N 1
ATOM 728 C CA . SER A 1 93 ? 17.049 -8.969 -2.433 1.00 87.94 93 SER A CA 1
ATOM 729 C C . SER A 1 93 ? 18.064 -8.736 -1.307 1.00 87.94 93 SER A C 1
ATOM 731 O O . SER A 1 93 ? 18.776 -7.723 -1.291 1.00 87.94 93 SER A O 1
ATOM 733 N N . GLN A 1 94 ? 18.233 -9.735 -0.434 1.00 86.81 94 GLN A N 1
ATOM 734 C CA . GLN A 1 94 ? 19.144 -9.689 0.715 1.00 86.81 94 GLN A CA 1
ATOM 735 C C . GLN A 1 94 ? 20.626 -9.557 0.320 1.00 86.81 94 GLN A C 1
ATOM 737 O O . GLN A 1 94 ? 21.415 -8.978 1.068 1.00 86.81 94 GLN A O 1
ATOM 742 N N . ARG A 1 95 ? 21.025 -10.019 -0.875 1.00 90.81 95 ARG A N 1
ATOM 743 C CA . ARG A 1 95 ? 22.420 -9.926 -1.358 1.00 90.81 95 ARG A CA 1
ATOM 744 C C . ARG A 1 95 ? 22.894 -8.496 -1.597 1.00 90.81 95 ARG A C 1
ATOM 746 O O . ARG A 1 95 ? 24.099 -8.258 -1.595 1.00 90.81 95 ARG A O 1
ATOM 753 N N . SER A 1 96 ? 21.977 -7.559 -1.836 1.00 86.69 96 SER A N 1
ATOM 754 C CA . SER A 1 96 ? 22.330 -6.161 -2.105 1.00 86.69 96 SER A CA 1
ATOM 755 C C . SER A 1 96 ? 22.960 -5.467 -0.888 1.00 86.69 96 SER A C 1
ATOM 757 O O . SER A 1 96 ? 23.804 -4.578 -1.049 1.00 86.69 96 SER A O 1
ATOM 759 N N . GLY A 1 97 ? 22.605 -5.897 0.329 1.00 84.50 97 GLY A N 1
ATOM 760 C CA . GLY A 1 97 ? 23.136 -5.369 1.584 1.00 84.50 97 GLY A CA 1
ATOM 761 C C . GLY A 1 97 ? 23.175 -3.836 1.625 1.00 84.50 97 GLY A C 1
ATOM 762 O O . GLY A 1 97 ? 22.273 -3.146 1.150 1.00 84.50 97 GLY A O 1
ATOM 763 N N . LEU A 1 98 ? 24.270 -3.279 2.149 1.00 85.50 98 LEU A N 1
ATOM 764 C CA . LEU A 1 98 ? 24.444 -1.827 2.260 1.00 85.50 98 LEU A CA 1
ATOM 765 C C . LEU A 1 98 ? 24.449 -1.109 0.899 1.00 85.50 98 LEU A C 1
ATOM 767 O O . LEU A 1 98 ? 24.027 0.041 0.813 1.00 85.50 98 LEU A O 1
ATOM 771 N N . SER A 1 99 ? 24.895 -1.773 -0.172 1.00 88.56 99 SER A N 1
ATOM 772 C CA . SER A 1 99 ? 24.918 -1.161 -1.507 1.00 88.56 99 SER A CA 1
ATOM 773 C C . SER A 1 99 ? 23.508 -0.877 -2.034 1.00 88.56 99 SER A C 1
ATOM 775 O O . SER A 1 99 ? 23.283 0.181 -2.623 1.00 88.56 99 SER A O 1
ATOM 777 N N . GLY A 1 100 ? 22.539 -1.747 -1.722 1.00 85.50 100 GLY A N 1
ATOM 778 C CA . GLY A 1 100 ? 21.123 -1.511 -2.009 1.00 85.50 100 GLY A CA 1
ATOM 779 C C . GLY A 1 100 ? 20.596 -0.261 -1.303 1.00 85.50 100 GLY A C 1
ATOM 780 O O . GLY A 1 100 ? 19.937 0.567 -1.927 1.00 85.50 100 GLY A O 1
ATOM 781 N N . LEU A 1 101 ? 20.979 -0.055 -0.038 1.00 82.38 101 LEU A N 1
ATOM 782 C CA . LEU A 1 101 ? 20.594 1.133 0.734 1.00 82.38 101 LEU A CA 1
ATOM 783 C C . LEU A 1 101 ? 21.194 2.431 0.176 1.00 82.38 101 LEU A C 1
ATOM 785 O O . LEU A 1 101 ? 20.525 3.463 0.179 1.00 82.38 101 LEU A O 1
ATOM 789 N N . VAL A 1 102 ? 22.433 2.394 -0.324 1.00 86.25 102 VAL A N 1
ATOM 790 C CA . VAL A 1 102 ? 23.065 3.559 -0.969 1.00 86.25 102 VAL A CA 1
ATOM 791 C C . VAL A 1 102 ? 22.324 3.928 -2.254 1.00 86.25 102 VAL A C 1
ATOM 793 O O . VAL A 1 102 ? 21.980 5.092 -2.444 1.00 86.25 102 VAL A O 1
ATOM 796 N N . VAL A 1 103 ? 22.003 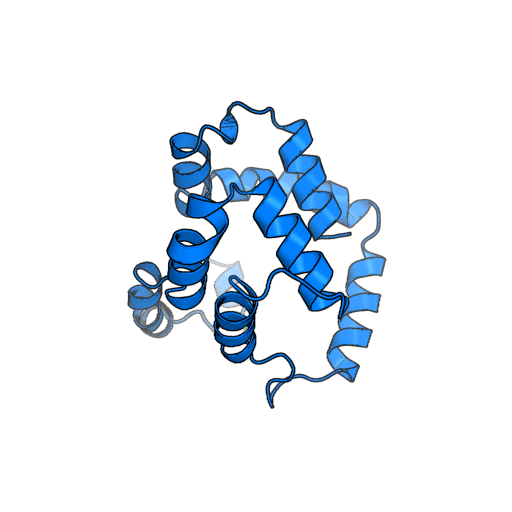2.944 -3.099 1.00 88.25 103 VAL A N 1
ATOM 797 C CA . VAL A 1 103 ? 21.233 3.171 -4.336 1.00 88.25 103 VAL A CA 1
ATOM 798 C C . VAL A 1 103 ? 19.819 3.671 -4.031 1.00 88.25 103 VAL A C 1
ATOM 800 O O . VAL A 1 103 ? 19.351 4.612 -4.674 1.00 88.25 103 VAL A O 1
ATOM 803 N N . LEU A 1 104 ? 19.149 3.094 -3.029 1.00 83.62 104 LEU A N 1
ATOM 804 C CA . LEU A 1 104 ? 17.841 3.557 -2.566 1.00 83.62 104 LEU A CA 1
ATOM 805 C C . LEU A 1 104 ? 17.904 5.038 -2.170 1.00 83.62 104 LEU A C 1
ATOM 807 O O . LEU A 1 104 ? 17.116 5.843 -2.666 1.00 83.62 104 LEU A O 1
ATOM 811 N N . ARG A 1 105 ? 18.872 5.400 -1.319 1.00 80.69 105 ARG A N 1
ATOM 812 C CA . ARG A 1 105 ? 19.047 6.762 -0.805 1.00 80.69 105 ARG A CA 1
ATOM 813 C C . ARG A 1 105 ? 19.362 7.774 -1.905 1.00 80.69 105 ARG A C 1
ATOM 815 O O . ARG A 1 105 ? 18.698 8.805 -1.981 1.00 80.69 105 ARG A O 1
ATOM 822 N N . ASP A 1 106 ? 20.380 7.485 -2.711 1.00 84.50 106 ASP A N 1
ATOM 823 C CA . ASP A 1 106 ? 20.999 8.474 -3.599 1.00 84.50 106 ASP A CA 1
ATOM 824 C C . ASP A 1 106 ? 20.329 8.553 -4.969 1.00 84.50 106 ASP A C 1
ATOM 826 O O . ASP A 1 106 ? 20.372 9.602 -5.607 1.00 84.50 106 ASP A O 1
ATOM 830 N N . TYR A 1 107 ? 19.697 7.468 -5.422 1.00 84.62 107 TYR A N 1
ATOM 831 C CA . TYR A 1 107 ? 19.107 7.402 -6.756 1.00 84.62 107 TYR A CA 1
ATOM 832 C C . TYR A 1 107 ? 17.584 7.293 -6.709 1.00 84.62 107 TYR A C 1
ATOM 834 O O . TYR A 1 107 ? 16.881 8.175 -7.199 1.00 84.62 107 TYR A O 1
ATOM 842 N N . VAL A 1 108 ? 17.061 6.234 -6.087 1.00 84.12 108 VAL A N 1
ATOM 843 C CA . VAL A 1 108 ? 15.627 5.903 -6.165 1.00 84.12 108 VAL A CA 1
ATOM 844 C C . VAL A 1 108 ? 14.776 6.968 -5.489 1.00 84.12 108 VAL A C 1
ATOM 846 O O . VAL A 1 108 ? 13.787 7.424 -6.058 1.00 84.12 108 VAL A O 1
ATOM 849 N N . LEU A 1 109 ? 15.165 7.400 -4.290 1.00 79.12 109 LEU A N 1
ATOM 850 C CA . LEU A 1 109 ? 14.390 8.390 -3.559 1.00 79.12 109 LEU A CA 1
ATOM 851 C C . LEU A 1 109 ? 14.399 9.752 -4.241 1.00 79.12 109 LEU A C 1
ATOM 853 O O . LEU A 1 109 ? 13.347 10.375 -4.325 1.00 79.12 109 LEU A O 1
ATOM 857 N N . MET A 1 110 ? 15.549 10.199 -4.752 1.00 82.38 110 MET A N 1
ATOM 858 C CA . MET A 1 110 ? 15.634 11.478 -5.461 1.00 82.38 110 MET A CA 1
ATOM 859 C C . MET A 1 110 ? 14.814 11.445 -6.753 1.00 82.38 110 MET A C 1
ATOM 861 O O . MET A 1 110 ? 14.013 12.350 -6.974 1.00 82.38 110 MET A O 1
ATOM 865 N N . GLY A 1 111 ? 14.914 10.364 -7.534 1.00 83.44 111 GLY A N 1
ATOM 866 C CA . GLY A 1 111 ? 14.084 10.167 -8.727 1.00 83.44 111 GLY A CA 1
ATOM 867 C C . GLY A 1 111 ? 12.587 10.067 -8.411 1.00 83.44 111 GLY A C 1
ATOM 868 O O . GLY A 1 111 ? 11.757 10.591 -9.148 1.00 83.44 111 GLY A O 1
ATOM 869 N N . GLY A 1 112 ? 12.216 9.474 -7.273 1.00 82.25 112 GLY A N 1
ATOM 870 C CA . GLY A 1 112 ? 10.826 9.419 -6.812 1.00 82.25 112 GLY A CA 1
ATOM 871 C C . GLY A 1 112 ? 10.207 10.805 -6.603 1.00 82.25 112 GLY A C 1
ATOM 872 O O . GLY A 1 112 ? 9.039 11.010 -6.938 1.00 82.25 112 GLY A O 1
ATOM 873 N N . TYR A 1 113 ? 10.994 11.781 -6.134 1.00 83.88 113 TYR A N 1
ATOM 874 C CA . TYR A 1 113 ? 10.552 13.175 -5.997 1.00 83.88 113 TYR A CA 1
ATOM 875 C C . TYR A 1 113 ? 10.470 13.935 -7.325 1.00 83.88 113 TYR A C 1
ATOM 877 O O . TYR A 1 113 ? 9.969 15.056 -7.336 1.00 83.88 113 TYR A O 1
ATOM 885 N N . GLU A 1 114 ? 10.890 13.368 -8.454 1.00 85.94 114 GLU A N 1
ATOM 886 C CA . GLU A 1 114 ? 10.571 13.947 -9.766 1.00 85.94 114 GLU A CA 1
ATOM 887 C C . GLU A 1 114 ? 9.134 13.601 -10.202 1.00 85.94 114 GLU A C 1
ATOM 889 O O . GLU A 1 114 ? 8.547 14.282 -11.044 1.00 85.94 114 GLU A O 1
ATOM 894 N N . SER A 1 115 ? 8.513 12.587 -9.586 1.00 86.81 115 SER A N 1
ATOM 895 C CA . SER A 1 115 ? 7.149 12.164 -9.901 1.00 86.81 115 SER A CA 1
ATOM 896 C C . SER A 1 115 ? 6.092 12.977 -9.150 1.00 86.81 115 SER A C 1
ATOM 898 O O . SER A 1 115 ? 5.989 12.960 -7.919 1.00 86.81 115 SER A O 1
ATOM 900 N N . SER A 1 116 ? 5.204 13.632 -9.906 1.00 85.12 116 SER A N 1
ATOM 901 C CA . SER A 1 116 ? 4.067 14.359 -9.324 1.00 85.12 116 SER A CA 1
ATOM 902 C C . SER A 1 116 ? 3.075 13.449 -8.584 1.00 85.12 116 SER A C 1
ATOM 904 O O . SER A 1 116 ? 2.393 13.925 -7.676 1.00 85.12 116 SER A O 1
ATOM 906 N N . ALA A 1 117 ? 3.032 12.153 -8.923 1.00 85.19 117 ALA A N 1
ATOM 907 C CA . ALA A 1 117 ? 2.154 11.172 -8.287 1.00 85.19 117 ALA A CA 1
ATOM 908 C C . ALA A 1 117 ? 2.507 10.951 -6.806 1.00 85.19 117 ALA A C 1
ATOM 910 O O . ALA A 1 117 ? 1.615 10.776 -5.984 1.00 85.19 117 ALA A O 1
ATOM 911 N N . ILE A 1 118 ? 3.793 11.037 -6.449 1.00 83.06 118 ILE A N 1
ATOM 912 C CA . ILE A 1 118 ? 4.259 10.924 -5.059 1.00 83.06 118 ILE A CA 1
ATOM 913 C C . ILE A 1 118 ? 4.191 12.287 -4.359 1.00 83.06 118 ILE A C 1
ATOM 915 O O . ILE A 1 118 ? 3.756 12.396 -3.212 1.00 83.06 118 ILE A O 1
ATOM 919 N N . ASN A 1 119 ? 4.587 13.359 -5.048 1.00 86.75 119 ASN A N 1
ATOM 920 C CA . ASN A 1 119 ? 4.704 14.677 -4.424 1.00 86.75 119 ASN A CA 1
ATOM 921 C C . ASN A 1 119 ? 3.365 15.289 -4.022 1.00 86.75 119 ASN A C 1
ATOM 923 O O . ASN A 1 119 ? 3.260 15.855 -2.933 1.00 86.75 119 ASN A O 1
ATOM 927 N N . LYS A 1 120 ? 2.346 15.190 -4.885 1.00 88.25 120 LYS A N 1
ATOM 928 C CA . LYS A 1 120 ? 1.019 15.760 -4.619 1.00 88.25 120 LYS A CA 1
ATOM 929 C C . LYS A 1 120 ? 0.459 15.275 -3.272 1.00 88.25 120 LYS A C 1
ATOM 931 O O . LYS A 1 120 ? 0.268 16.125 -2.401 1.00 88.25 120 LYS A O 1
ATOM 936 N N . PRO A 1 121 ? 0.268 13.966 -3.014 1.00 88.44 121 PRO A N 1
ATOM 937 C CA . PRO A 1 121 ? -0.297 13.518 -1.742 1.00 88.44 121 PRO A CA 1
ATOM 938 C C . PRO A 1 121 ? 0.563 13.923 -0.537 1.00 88.44 121 PRO A C 1
ATOM 940 O O . PRO A 1 121 ? 0.020 14.340 0.485 1.00 88.44 121 PRO A O 1
ATOM 943 N N . LEU A 1 122 ? 1.897 13.904 -0.641 1.00 86.31 122 LEU A N 1
ATOM 944 C CA . LEU A 1 122 ? 2.779 14.337 0.453 1.00 86.31 122 LEU A CA 1
ATOM 945 C C . LEU A 1 122 ? 2.620 15.822 0.811 1.00 86.31 122 LEU A C 1
ATOM 947 O O . LEU A 1 122 ? 2.723 16.186 1.987 1.00 86.31 122 LEU A O 1
ATOM 951 N N . ILE A 1 123 ? 2.382 16.677 -0.186 1.00 88.94 123 ILE A N 1
ATOM 952 C CA . ILE A 1 123 ? 2.132 18.108 0.010 1.00 88.94 123 ILE A CA 1
ATOM 953 C C . ILE A 1 123 ? 0.749 18.318 0.629 1.00 88.94 123 ILE A C 1
ATOM 955 O O . ILE A 1 123 ? 0.645 18.981 1.662 1.00 88.94 123 ILE A O 1
ATOM 959 N N . PHE A 1 124 ? -0.295 17.725 0.042 1.00 90.19 124 PHE A N 1
ATOM 960 C CA . PHE A 1 124 ? -1.685 17.914 0.477 1.00 90.19 124 PHE A CA 1
ATOM 961 C C . PHE A 1 124 ? -1.953 17.362 1.883 1.00 90.19 124 PHE A C 1
ATOM 963 O O . PHE A 1 124 ? -2.656 17.989 2.668 1.00 90.19 124 PHE A O 1
ATOM 970 N N . THR A 1 125 ? -1.335 16.237 2.248 1.00 89.19 125 THR A N 1
ATOM 971 C CA . THR A 1 125 ? -1.433 15.660 3.604 1.00 89.19 125 THR A CA 1
ATOM 972 C C . THR A 1 125 ? -0.528 16.359 4.625 1.00 89.19 125 THR A C 1
ATOM 974 O O . THR A 1 125 ? -0.553 16.038 5.816 1.00 89.19 125 THR A O 1
ATOM 977 N N . GLY A 1 126 ? 0.344 17.270 4.176 1.00 88.31 126 GLY A N 1
ATOM 978 C CA . GLY A 1 126 ? 1.379 17.887 5.004 1.00 88.31 126 GLY A CA 1
ATOM 979 C C . GLY A 1 126 ? 2.481 16.922 5.460 1.00 88.31 126 GLY A C 1
ATOM 980 O O . GLY A 1 126 ? 3.361 17.328 6.222 1.00 88.31 126 GLY A O 1
ATOM 981 N N . ALA A 1 127 ? 2.482 15.665 5.001 1.00 84.69 127 ALA A N 1
ATOM 982 C CA . ALA A 1 127 ? 3.493 14.671 5.354 1.00 84.69 127 ALA A CA 1
ATOM 983 C C . ALA A 1 127 ? 4.909 15.101 4.940 1.00 84.69 127 ALA A C 1
ATOM 985 O O . ALA A 1 127 ? 5.873 14.784 5.636 1.00 84.69 127 ALA A O 1
ATOM 986 N N . LEU A 1 128 ? 5.035 15.905 3.877 1.00 83.25 128 LEU A N 1
ATOM 987 C CA . LEU A 1 128 ? 6.312 16.477 3.446 1.00 83.25 128 LEU A CA 1
ATOM 988 C C . LEU A 1 128 ? 6.980 17.331 4.543 1.00 83.25 128 LEU A C 1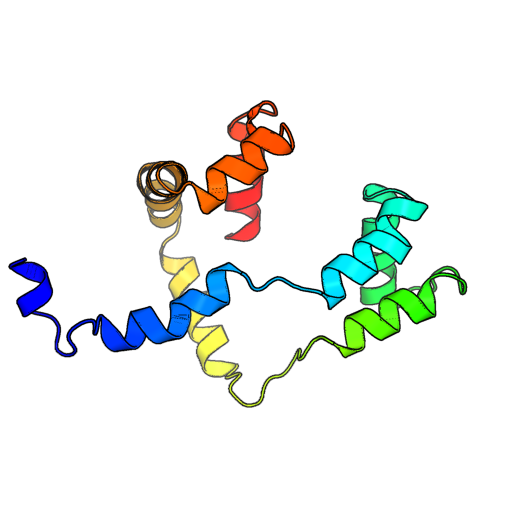
ATOM 990 O O . LEU A 1 128 ? 8.204 17.351 4.652 1.00 83.25 128 LEU A O 1
ATOM 994 N N . LYS A 1 129 ? 6.183 17.987 5.401 1.00 82.69 129 LYS A N 1
ATOM 995 C CA . LYS A 1 129 ? 6.665 18.855 6.490 1.00 82.69 129 LYS A CA 1
ATOM 996 C C . LYS A 1 129 ? 7.111 18.082 7.735 1.00 82.69 129 LYS A C 1
ATOM 998 O O . LYS A 1 129 ? 7.759 18.660 8.599 1.00 82.69 129 LYS A O 1
ATOM 1003 N N . LYS A 1 130 ? 6.806 16.780 7.837 1.00 78.94 130 LYS A N 1
ATOM 1004 C CA . LYS A 1 130 ? 7.133 15.930 9.003 1.00 78.94 130 LYS A CA 1
ATOM 1005 C C . LYS A 1 130 ? 8.597 15.451 9.030 1.00 78.94 130 LYS A C 1
ATOM 1007 O O . LYS A 1 130 ? 8.951 14.598 9.838 1.00 78.94 130 LYS A O 1
ATOM 1012 N N . GLY A 1 131 ? 9.445 16.009 8.163 1.00 77.56 131 GLY A N 1
ATOM 1013 C CA . GLY A 1 131 ? 10.869 15.700 8.064 1.00 77.56 131 GLY A CA 1
ATOM 1014 C C . GLY A 1 131 ? 11.185 14.595 7.054 1.00 77.56 131 GLY A C 1
ATOM 1015 O O . GLY A 1 131 ? 10.374 13.713 6.765 1.00 77.56 131 GLY A O 1
ATOM 1016 N N . ALA A 1 132 ? 12.385 14.656 6.474 1.00 78.19 132 ALA A N 1
ATOM 1017 C CA . ALA A 1 132 ? 12.874 13.631 5.553 1.00 78.19 132 ALA A CA 1
ATOM 1018 C C . ALA A 1 132 ? 13.223 12.329 6.287 1.00 78.19 132 ALA A C 1
ATOM 1020 O O . ALA A 1 132 ? 12.844 11.261 5.826 1.00 78.19 132 ALA A O 1
ATOM 1021 N N . VAL A 1 133 ? 13.853 12.422 7.464 1.00 81.38 133 VAL A N 1
ATOM 1022 C CA . VAL A 1 133 ? 14.353 11.266 8.230 1.00 81.38 133 VAL A CA 1
ATOM 1023 C C . VAL A 1 133 ? 13.264 10.225 8.488 1.00 81.38 133 VAL A C 1
ATOM 1025 O O . VAL A 1 133 ? 13.462 9.065 8.163 1.00 81.38 133 VAL A O 1
ATOM 1028 N N . LYS A 1 134 ? 12.089 10.632 8.985 1.00 80.62 134 LYS A N 1
ATOM 1029 C CA . LYS A 1 134 ? 10.991 9.696 9.267 1.00 80.62 134 LYS A CA 1
ATOM 1030 C C . LYS A 1 134 ? 10.551 8.919 8.020 1.00 80.62 134 LYS A C 1
ATOM 1032 O O . LYS A 1 134 ? 10.402 7.708 8.087 1.00 80.62 134 LYS A O 1
ATOM 1037 N N . ARG A 1 135 ? 10.397 9.601 6.883 1.00 78.31 135 ARG A N 1
ATOM 1038 C CA . ARG A 1 135 ? 9.957 8.986 5.618 1.00 78.31 135 ARG A CA 1
ATOM 1039 C C . ARG A 1 135 ? 11.028 8.075 5.018 1.00 78.31 135 ARG A C 1
ATOM 1041 O O . ARG A 1 135 ? 10.702 7.037 4.449 1.00 78.31 135 ARG A O 1
ATOM 1048 N N . LEU A 1 136 ? 12.302 8.445 5.179 1.00 78.94 136 LEU A N 1
ATOM 1049 C CA . LEU A 1 136 ? 13.435 7.579 4.849 1.00 78.94 136 LEU A CA 1
ATOM 1050 C C . LEU A 1 136 ? 13.383 6.299 5.677 1.00 78.94 136 LEU A C 1
ATOM 1052 O O . LEU A 1 136 ? 13.446 5.214 5.113 1.00 78.94 136 LEU A O 1
ATOM 1056 N N . THR A 1 137 ? 13.211 6.423 6.994 1.00 82.06 137 THR A N 1
ATOM 1057 C CA . THR A 1 137 ? 13.089 5.272 7.891 1.00 82.06 137 THR A CA 1
ATOM 1058 C C . THR A 1 137 ? 11.892 4.402 7.524 1.00 82.06 137 THR A C 1
ATOM 1060 O O . THR A 1 137 ? 12.072 3.205 7.380 1.00 82.06 137 THR A O 1
ATOM 1063 N N . GLU A 1 138 ? 10.708 4.975 7.295 1.00 82.94 138 GLU A N 1
ATOM 1064 C CA . GLU A 1 138 ? 9.513 4.223 6.879 1.00 82.94 138 GLU A CA 1
ATOM 1065 C C . GLU A 1 138 ? 9.740 3.454 5.567 1.00 82.94 138 GLU A C 1
ATOM 1067 O O . GLU A 1 138 ? 9.374 2.286 5.475 1.00 82.94 138 GLU A O 1
ATOM 1072 N N . THR A 1 139 ? 10.400 4.068 4.579 1.00 80.44 139 THR A N 1
ATOM 1073 C CA . THR A 1 139 ? 10.711 3.404 3.299 1.00 80.44 139 THR A CA 1
ATOM 1074 C C . THR A 1 139 ? 11.735 2.286 3.477 1.00 80.44 139 THR A C 1
ATOM 1076 O O . THR A 1 139 ? 11.588 1.214 2.897 1.00 80.44 139 THR A O 1
ATOM 1079 N N . VAL A 1 140 ? 12.769 2.518 4.290 1.00 79.81 140 VAL A N 1
ATOM 1080 C CA . VAL A 1 140 ? 13.789 1.505 4.585 1.00 79.81 140 VAL A CA 1
ATOM 1081 C C . VAL A 1 140 ? 13.179 0.342 5.366 1.00 79.81 140 VAL A C 1
ATOM 1083 O O . VAL A 1 140 ? 13.414 -0.791 4.985 1.00 79.81 140 VAL A O 1
ATOM 1086 N N . THR A 1 141 ? 12.360 0.592 6.392 1.00 82.25 141 THR A N 1
ATOM 1087 C CA . THR A 1 141 ? 11.657 -0.457 7.156 1.00 82.25 141 THR A CA 1
ATOM 1088 C C . THR A 1 141 ? 10.645 -1.228 6.311 1.00 82.25 141 THR A C 1
ATOM 1090 O O . THR A 1 141 ? 10.383 -2.387 6.589 1.00 82.25 141 THR A O 1
ATOM 1093 N N . PHE A 1 142 ? 10.041 -0.601 5.301 1.00 81.06 142 PHE A N 1
ATOM 1094 C CA . PHE A 1 142 ? 9.167 -1.316 4.373 1.00 81.06 142 PHE A CA 1
ATOM 1095 C C . PHE A 1 142 ? 9.949 -2.277 3.465 1.00 81.06 142 PHE A C 1
ATOM 1097 O O . PHE A 1 142 ? 9.432 -3.326 3.093 1.00 81.06 142 PHE A O 1
ATOM 1104 N N . TRP A 1 143 ? 11.171 -1.904 3.079 1.00 73.25 143 TRP A N 1
ATOM 1105 C CA . TRP A 1 143 ? 11.977 -2.666 2.126 1.00 73.25 143 TRP A CA 1
ATOM 1106 C C . TRP A 1 143 ? 12.890 -3.723 2.774 1.00 73.25 143 TRP A C 1
ATOM 1108 O O . TRP A 1 143 ? 13.100 -4.773 2.168 1.00 73.25 143 TRP A O 1
ATOM 1118 N N . VAL A 1 144 ? 13.447 -3.436 3.959 1.00 68.81 144 VAL A N 1
ATOM 1119 C CA . VAL A 1 144 ? 14.335 -4.322 4.746 1.00 68.81 144 VAL A CA 1
ATOM 1120 C C . VAL A 1 144 ? 13.526 -5.155 5.725 1.00 68.81 144 VAL A C 1
ATOM 1122 O O . VAL A 1 144 ? 13.750 -6.385 5.744 1.00 68.81 144 VAL A O 1
#

pLDDT: mean 88.85, std 6.94, range [57.19, 97.75]

Foldseek 3Di:
DVVQVPDPDHDDPVVVVVCVVVVVDDDPLVVQLCVQACVVPNDVVSVVQLVCVVVVHDDPPSCVVSSVSSVVVDDPDDPPDDVVVVVVVVVVLVVCPVVVLVCCVPPVVVVVVVDPVVVVVCVVVVVVVVDPVVVSVVVVVVSD

Secondary structure (DSSP, 8-state):
-TTGGG-SS---HHHHHTTGGGGG---HHHHHHIIIIIHHH-HHHHHHHHHHHHTT----TTTHHHHHHHHHT--SS-TT--HHHHHHHHHHHHTTHHHHHHHIIIIIHHHHTT-HHHHHHHHHTSGGGG-HHHHHHHHHHHH-